Protein AF-A0A967R4E2-F1 (afdb_monomer_lite)

Sequence (60 aa):
GGHYDSWDVGEGVHDDGAACVAAWQALRLIDRLGLRPRRTLRVVLWTNEENGLRGGREYR

Structure (mmCIF, N/CA/C/O backbone):
data_AF-A0A967R4E2-F1
#
_entry.id   AF-A0A967R4E2-F1
#
loop_
_atom_site.group_PDB
_atom_site.id
_atom_site.type_symbol
_atom_site.label_atom_id
_atom_site.label_alt_id
_atom_site.label_comp_id
_atom_site.label_asym_id
_atom_site.label_entity_id
_atom_site.label_seq_id
_atom_site.pdbx_PDB_ins_code
_atom_site.Cartn_x
_atom_site.Cartn_y
_atom_site.Cartn_z
_atom_site.occupancy
_atom_site.B_iso_or_equiv
_atom_site.auth_seq_id
_atom_site.auth_comp_id
_atom_site.auth_asym_id
_atom_site.auth_atom_id
_atom_site.pdbx_PDB_model_num
ATOM 1 N N . GLY A 1 1 ? -0.520 3.934 3.073 1.00 87.00 1 GLY A N 1
ATOM 2 C CA . GLY A 1 1 ? -0.896 3.455 1.734 1.00 87.00 1 GLY A CA 1
ATOM 3 C C . GLY A 1 1 ? 0.356 3.423 0.906 1.00 87.00 1 GLY A C 1
ATOM 4 O O . GLY A 1 1 ? 1.423 3.539 1.491 1.00 87.00 1 GLY A O 1
ATOM 5 N N . GLY A 1 2 ? 0.209 3.288 -0.394 1.00 95.56 2 GLY A N 1
ATOM 6 C CA . GLY A 1 2 ? 1.315 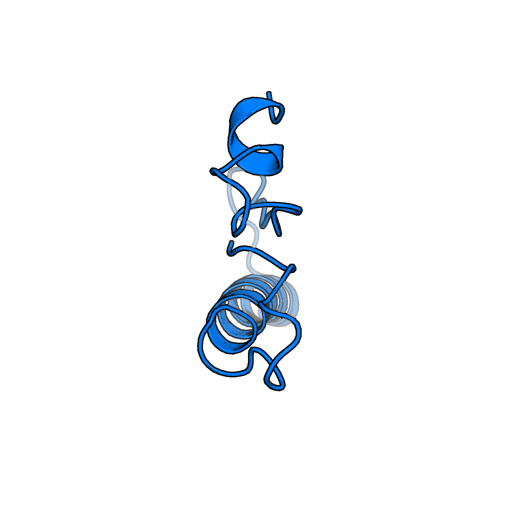3.269 -1.344 1.00 95.56 2 GLY A CA 1
ATOM 7 C C . GLY A 1 2 ? 0.762 3.288 -2.759 1.00 95.56 2 GLY A C 1
ATOM 8 O O . GLY A 1 2 ? -0.465 3.359 -2.911 1.00 95.56 2 GLY A O 1
ATOM 9 N N . HIS A 1 3 ? 1.615 3.214 -3.769 1.00 97.62 3 HIS A N 1
ATOM 10 C CA . HIS A 1 3 ? 1.165 2.866 -5.112 1.00 97.62 3 HIS A CA 1
ATOM 11 C C . HIS A 1 3 ? 1.445 1.400 -5.418 1.00 97.62 3 HIS A C 1
ATOM 13 O O . HIS A 1 3 ? 2.444 0.818 -5.020 1.00 97.62 3 HIS A O 1
ATOM 19 N N . TYR A 1 4 ? 0.467 0.766 -6.041 1.00 96.06 4 TYR A N 1
ATOM 20 C CA . TYR A 1 4 ? 0.457 -0.659 -6.311 1.00 96.06 4 TYR A CA 1
ATOM 21 C C . TYR A 1 4 ? 1.029 -0.993 -7.686 1.00 96.06 4 TYR A C 1
ATOM 23 O O . TYR A 1 4 ? 1.397 -2.138 -7.929 1.00 96.06 4 TYR A O 1
ATOM 31 N N . ASP A 1 5 ? 1.047 -0.024 -8.601 1.00 96.56 5 ASP A N 1
ATOM 32 C CA . ASP A 1 5 ? 1.749 -0.167 -9.869 1.00 96.56 5 ASP A CA 1
ATOM 33 C C . ASP A 1 5 ? 3.259 -0.028 -9.690 1.00 96.56 5 ASP A C 1
ATOM 35 O O . ASP A 1 5 ? 3.725 0.528 -8.702 1.00 96.56 5 ASP A O 1
ATOM 39 N N . SER A 1 6 ? 4.000 -0.539 -10.664 1.00 96.69 6 SER A N 1
ATOM 40 C CA . SER A 1 6 ? 5.449 -0.425 -10.757 1.00 96.69 6 SER A CA 1
ATOM 41 C C . SER A 1 6 ? 5.844 -0.168 -12.206 1.00 96.69 6 SER A C 1
ATOM 43 O O . SER A 1 6 ? 5.053 -0.394 -13.131 1.00 96.69 6 SER A O 1
ATOM 45 N N . TRP A 1 7 ? 7.104 0.196 -12.417 1.00 96.56 7 TRP A N 1
ATOM 46 C CA . TRP A 1 7 ? 7.746 0.045 -13.721 1.00 96.56 7 TRP A CA 1
ATOM 47 C C . TRP A 1 7 ? 7.759 -1.417 -14.192 1.00 96.56 7 TRP A C 1
ATOM 49 O O . TRP A 1 7 ? 7.721 -2.356 -13.395 1.00 96.56 7 TRP A O 1
ATOM 59 N N . ASP A 1 8 ? 7.853 -1.605 -15.507 1.00 94.62 8 ASP A N 1
ATOM 60 C CA . ASP A 1 8 ? 7.853 -2.898 -16.200 1.00 94.62 8 ASP A CA 1
ATOM 61 C C . ASP A 1 8 ? 9.238 -3.569 -16.275 1.00 94.62 8 ASP A C 1
ATOM 63 O O . ASP A 1 8 ? 9.352 -4.725 -16.681 1.00 94.62 8 ASP A O 1
ATOM 67 N N . VAL A 1 9 ? 10.296 -2.863 -15.867 1.00 95.75 9 VAL A N 1
ATOM 68 C CA . VAL A 1 9 ? 11.700 -3.311 -15.965 1.00 95.75 9 VAL A CA 1
ATOM 69 C C . VAL A 1 9 ? 12.220 -4.054 -14.727 1.00 95.75 9 VAL A C 1
ATOM 71 O O . VAL A 1 9 ? 13.394 -4.419 -14.679 1.00 95.75 9 VAL A O 1
ATOM 74 N N . GLY A 1 10 ? 11.375 -4.277 -13.721 1.00 93.81 10 GLY A N 1
ATOM 75 C CA . GLY A 1 10 ? 11.737 -4.967 -12.485 1.00 93.81 10 GLY A CA 1
ATOM 76 C C . GLY A 1 10 ? 10.511 -5.390 -11.683 1.00 93.81 10 GLY A C 1
ATOM 77 O O . GLY A 1 10 ? 9.381 -5.302 -12.154 1.00 93.81 10 GLY A O 1
ATOM 78 N N . GLU A 1 11 ? 10.728 -5.859 -10.457 1.00 95.62 11 GLU A N 1
ATOM 79 C CA . GLU A 1 11 ? 9.661 -6.427 -9.626 1.00 95.62 11 GLU A CA 1
ATOM 80 C C . GLU A 1 11 ? 8.954 -5.405 -8.716 1.00 95.62 11 GLU A C 1
ATOM 82 O O . GLU A 1 11 ? 8.050 -5.783 -7.972 1.00 95.62 11 GLU A O 1
ATOM 87 N N . GLY A 1 12 ? 9.377 -4.134 -8.712 1.00 96.31 12 GLY A N 1
ATOM 88 C CA . GLY A 1 12 ? 8.729 -3.076 -7.919 1.00 96.31 12 GLY A CA 1
ATOM 89 C C . GLY A 1 12 ? 8.761 -3.308 -6.401 1.00 96.31 12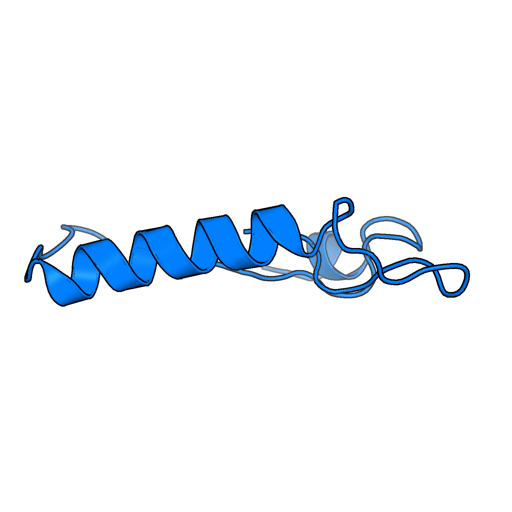 GLY A C 1
ATOM 90 O O . GLY A 1 12 ? 7.897 -2.838 -5.664 1.00 96.31 12 GLY A O 1
ATOM 91 N N . VAL A 1 13 ? 9.732 -4.086 -5.900 1.00 96.75 13 VAL A N 1
ATOM 92 C CA . VAL A 1 13 ? 9.736 -4.516 -4.488 1.00 96.75 13 VAL A CA 1
ATOM 93 C C . VAL A 1 13 ? 9.895 -3.331 -3.547 1.00 96.75 13 VAL A C 1
ATOM 95 O O . VAL A 1 13 ? 9.163 -3.227 -2.570 1.00 96.75 13 VAL A O 1
ATOM 98 N N . HIS A 1 14 ? 10.859 -2.453 -3.813 1.00 96.25 14 HIS A N 1
ATOM 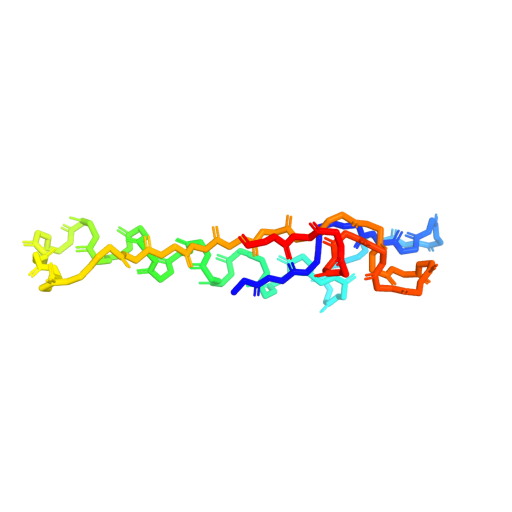99 C CA . HIS A 1 14 ? 11.096 -1.271 -2.984 1.00 96.25 14 HIS A CA 1
ATOM 100 C C . HIS A 1 14 ? 10.219 -0.080 -3.378 1.00 96.25 14 HIS A C 1
ATOM 102 O O . HIS A 1 14 ? 9.974 0.767 -2.527 1.00 96.25 14 HIS A O 1
ATOM 108 N N . ASP A 1 15 ? 9.756 -0.057 -4.626 1.00 95.69 15 ASP A N 1
ATOM 109 C CA . ASP A 1 15 ? 9.010 1.032 -5.250 1.00 95.69 15 ASP A CA 1
ATOM 110 C C . ASP A 1 15 ? 7.800 0.435 -5.993 1.00 95.69 15 ASP A C 1
ATOM 112 O O . ASP A 1 15 ? 7.941 -0.082 -7.101 1.00 95.69 15 ASP A O 1
ATOM 116 N N . ASP A 1 16 ? 6.628 0.307 -5.361 1.00 95.88 16 ASP A N 1
ATOM 117 C CA . ASP A 1 16 ? 6.304 0.633 -3.953 1.00 95.88 16 ASP A CA 1
ATOM 118 C C . ASP A 1 16 ? 5.662 -0.557 -3.201 1.00 95.88 16 ASP A C 1
ATOM 120 O O . ASP A 1 16 ? 4.874 -0.435 -2.250 1.00 95.88 16 ASP A O 1
ATOM 124 N N . GLY A 1 17 ? 6.036 -1.779 -3.601 1.00 96.88 17 GLY A N 1
ATOM 125 C CA . GLY A 1 17 ? 5.517 -3.021 -3.024 1.00 96.88 17 GLY A CA 1
ATOM 126 C C . GLY A 1 17 ? 5.748 -3.139 -1.510 1.00 96.88 17 GLY A C 1
ATOM 127 O O . GLY A 1 17 ? 4.846 -3.528 -0.759 1.00 96.88 17 GLY A O 1
ATOM 128 N N . ALA A 1 18 ? 6.933 -2.760 -1.029 1.00 97.69 18 ALA A N 1
ATOM 129 C CA . ALA A 1 18 ? 7.303 -2.832 0.380 1.00 97.69 18 ALA A CA 1
ATOM 130 C C . ALA A 1 18 ? 6.431 -1.919 1.253 1.00 97.69 18 ALA A C 1
ATOM 132 O O . ALA A 1 18 ? 5.959 -2.363 2.307 1.00 97.69 18 ALA A O 1
ATOM 133 N N . ALA A 1 19 ? 6.165 -0.676 0.833 1.00 97.06 19 ALA A N 1
ATOM 134 C CA . ALA A 1 19 ? 5.333 0.230 1.622 1.00 97.06 19 ALA A CA 1
ATOM 135 C C . ALA A 1 19 ? 3.854 -0.169 1.571 1.00 97.06 19 ALA A C 1
ATOM 137 O O . ALA A 1 19 ? 3.167 -0.096 2.597 1.00 97.06 19 ALA A O 1
ATOM 138 N N . CYS A 1 20 ? 3.374 -0.680 0.431 1.00 97.81 20 CYS A N 1
ATOM 139 C CA . CYS A 1 20 ? 2.041 -1.272 0.318 1.00 97.81 20 CYS A CA 1
ATOM 140 C C . CYS A 1 20 ? 1.830 -2.385 1.357 1.00 97.81 20 CYS A C 1
ATOM 142 O O . CYS A 1 20 ? 0.850 -2.367 2.114 1.00 97.81 20 CYS A O 1
ATOM 144 N N . VAL A 1 21 ? 2.780 -3.322 1.451 1.00 97.75 21 VAL A N 1
ATOM 145 C CA . VAL A 1 21 ? 2.728 -4.420 2.427 1.00 97.75 21 VAL A CA 1
ATOM 146 C C . VAL A 1 21 ? 2.862 -3.898 3.857 1.00 97.75 21 VAL A C 1
ATOM 148 O O . VAL A 1 21 ? 2.100 -4.323 4.728 1.00 97.75 21 VAL A O 1
ATOM 151 N N . ALA A 1 22 ? 3.768 -2.955 4.120 1.00 98.19 22 ALA A N 1
ATOM 152 C CA . ALA A 1 22 ? 3.935 -2.369 5.449 1.00 98.19 22 ALA A CA 1
ATOM 153 C C . ALA A 1 22 ? 2.647 -1.683 5.941 1.00 98.19 22 ALA A C 1
ATOM 155 O O . ALA A 1 22 ? 2.202 -1.917 7.069 1.00 98.19 22 ALA A O 1
ATOM 156 N N . ALA A 1 23 ? 1.995 -0.896 5.080 1.00 97.88 23 ALA A N 1
ATOM 157 C CA . ALA A 1 23 ? 0.732 -0.233 5.391 1.00 97.88 23 ALA A CA 1
ATOM 158 C C . ALA A 1 23 ? -0.394 -1.243 5.666 1.00 97.88 23 ALA A C 1
ATOM 160 O O . ALA A 1 23 ? -1.155 -1.076 6.622 1.00 97.88 23 ALA A O 1
ATOM 161 N N . TRP A 1 24 ? -0.482 -2.312 4.869 1.00 97.75 24 TRP A N 1
ATOM 162 C CA . TRP A 1 24 ? -1.436 -3.399 5.094 1.00 97.75 24 TRP A CA 1
ATOM 163 C C . TRP A 1 24 ? -1.201 -4.112 6.434 1.00 97.75 24 TRP A C 1
ATOM 165 O O . TRP A 1 24 ? -2.144 -4.334 7.200 1.00 97.75 24 TRP A O 1
ATOM 175 N N . GLN A 1 25 ? 0.056 -4.433 6.759 1.00 98.19 25 GLN A N 1
ATOM 176 C CA . GLN A 1 25 ? 0.402 -5.113 8.009 1.00 98.19 25 GLN A CA 1
ATOM 177 C C . GLN A 1 25 ? 0.066 -4.274 9.242 1.00 98.19 25 GLN A C 1
ATOM 179 O O . GLN A 1 25 ? -0.391 -4.832 10.239 1.00 98.19 25 GLN A O 1
ATOM 184 N N . ALA A 1 26 ? 0.207 -2.949 9.176 1.00 98.06 26 ALA A N 1
ATOM 185 C CA . ALA A 1 26 ? -0.198 -2.070 10.270 1.00 98.06 26 ALA A CA 1
ATOM 186 C C . ALA A 1 26 ? -1.691 -2.232 10.617 1.00 98.06 26 ALA A C 1
ATOM 188 O O . ALA A 1 26 ? -2.036 -2.422 11.783 1.00 98.06 26 ALA A O 1
ATOM 189 N N . LEU A 1 27 ? -2.580 -2.239 9.616 1.00 97.56 27 LEU A N 1
ATOM 190 C CA . LEU A 1 27 ? -4.018 -2.453 9.837 1.00 97.56 27 LEU A CA 1
ATOM 191 C C . LEU A 1 27 ? -4.313 -3.864 10.345 1.00 97.56 27 LEU A C 1
ATOM 193 O O . LEU A 1 27 ? -5.092 -4.030 11.282 1.00 97.56 27 LEU A O 1
ATOM 197 N N . ARG A 1 28 ? -3.650 -4.874 9.773 1.00 98.00 28 ARG A N 1
ATOM 198 C CA . ARG A 1 28 ? -3.779 -6.266 10.217 1.00 98.00 28 ARG A CA 1
ATOM 199 C C . ARG A 1 28 ? -3.387 -6.435 11.688 1.00 98.00 28 ARG A C 1
ATOM 201 O O . ARG A 1 28 ? -4.023 -7.206 12.400 1.00 98.00 28 ARG A O 1
ATOM 208 N N . LEU A 1 29 ? -2.343 -5.747 12.152 1.00 98.44 29 LEU A N 1
ATOM 209 C CA . LEU A 1 29 ? -1.922 -5.781 13.556 1.00 98.44 29 LEU A CA 1
ATOM 210 C C . LEU A 1 29 ? -2.950 -5.120 14.476 1.00 98.44 29 LEU A C 1
ATOM 212 O O . LEU A 1 29 ? -3.257 -5.673 15.527 1.00 98.44 29 LEU A O 1
ATOM 216 N N . ILE A 1 30 ? -3.515 -3.981 14.072 1.00 98.19 30 ILE A N 1
ATOM 217 C CA . ILE A 1 30 ? -4.567 -3.288 14.832 1.00 98.19 30 ILE A CA 1
ATOM 218 C C . ILE A 1 30 ? -5.783 -4.204 15.028 1.00 98.19 30 ILE A C 1
ATOM 220 O O . ILE A 1 30 ? -6.263 -4.338 16.154 1.00 98.19 30 ILE A O 1
ATOM 224 N N . ASP A 1 31 ? -6.220 -4.881 13.963 1.00 97.12 31 ASP A N 1
ATOM 225 C CA . ASP A 1 31 ? -7.315 -5.858 14.006 1.00 97.12 31 ASP A CA 1
ATOM 226 C C . ASP A 1 31 ? -6.980 -7.065 14.901 1.00 97.12 31 ASP A C 1
ATOM 228 O O . ASP A 1 31 ? -7.720 -7.392 15.829 1.00 97.12 31 ASP A O 1
ATOM 232 N N . ARG A 1 32 ? -5.799 -7.670 14.707 1.00 98.38 32 ARG A N 1
ATOM 233 C CA . ARG A 1 32 ? -5.305 -8.815 15.497 1.00 98.38 32 ARG A CA 1
ATOM 234 C C . ARG A 1 32 ? -5.214 -8.534 16.995 1.00 98.38 32 ARG A C 1
ATOM 236 O O . ARG A 1 32 ? -5.411 -9.449 17.790 1.00 98.38 32 ARG A O 1
ATOM 243 N N . LEU A 1 33 ? -4.879 -7.304 17.376 1.00 98.44 33 LEU A N 1
ATOM 244 C CA . LEU A 1 33 ? -4.778 -6.879 18.772 1.00 98.44 33 LEU A CA 1
ATOM 245 C C . LEU A 1 33 ? -6.142 -6.507 19.380 1.00 98.44 33 LEU A C 1
ATOM 247 O O . LEU A 1 33 ? -6.202 -6.127 20.547 1.00 98.44 33 LEU A O 1
ATOM 251 N N . GLY A 1 34 ? -7.233 -6.589 18.610 1.00 97.56 34 GLY A N 1
ATOM 252 C CA . GLY A 1 34 ? -8.573 -6.214 19.062 1.00 97.56 34 GLY A CA 1
ATOM 253 C C . GLY A 1 34 ? -8.712 -4.722 19.373 1.00 97.56 34 GLY A C 1
ATOM 254 O O . GLY A 1 34 ? -9.642 -4.317 20.078 1.00 97.56 34 GLY A O 1
ATOM 255 N N . LEU A 1 35 ? -7.792 -3.892 18.874 1.00 98.25 35 LEU A N 1
ATOM 256 C CA . LEU A 1 35 ? -7.843 -2.452 19.069 1.00 98.25 35 LEU A CA 1
ATOM 257 C C . LEU A 1 35 ? -9.018 -1.898 18.266 1.00 98.25 35 LEU A C 1
ATOM 259 O O . LEU A 1 35 ? -9.200 -2.236 17.100 1.00 98.25 35 LEU A O 1
ATOM 263 N N . ARG A 1 36 ? -9.819 -1.030 18.890 1.00 96.81 36 ARG A N 1
ATOM 264 C CA . ARG A 1 36 ? -10.980 -0.394 18.255 1.00 96.81 36 ARG A CA 1
ATOM 265 C C . ARG A 1 36 ? -10.705 1.090 18.042 1.00 96.81 36 ARG A C 1
ATOM 267 O O . ARG A 1 36 ? -10.891 1.884 18.968 1.00 96.81 36 ARG A O 1
ATOM 274 N N . PRO A 1 37 ? -10.244 1.490 16.846 1.00 96.81 37 PRO A N 1
ATOM 275 C CA . PRO A 1 37 ? -9.990 2.886 16.552 1.00 96.81 37 PRO A CA 1
ATOM 276 C C . PRO A 1 37 ? -11.290 3.689 16.634 1.00 96.81 37 PRO A C 1
ATOM 278 O O . PRO A 1 37 ? -12.350 3.237 16.207 1.00 96.81 37 PRO A O 1
ATOM 281 N N . ARG A 1 38 ? -11.210 4.925 17.133 1.00 97.94 38 ARG A N 1
ATOM 282 C CA . ARG A 1 38 ? -12.371 5.835 17.201 1.00 97.94 38 ARG A CA 1
ATOM 283 C C . ARG A 1 38 ? -12.852 6.313 15.826 1.00 97.94 38 ARG A C 1
ATOM 285 O O . ARG A 1 38 ? -13.893 6.953 15.736 1.00 97.94 38 ARG A O 1
ATOM 292 N N . ARG A 1 39 ? -12.060 6.081 14.778 1.00 97.88 39 ARG A N 1
ATOM 293 C CA . ARG A 1 39 ? -12.320 6.477 13.392 1.00 97.88 39 ARG A CA 1
ATOM 294 C C . ARG A 1 39 ? -11.959 5.331 12.466 1.00 97.88 39 ARG A C 1
ATOM 296 O O . ARG A 1 39 ? -11.066 4.553 12.782 1.00 97.88 39 ARG A O 1
ATOM 303 N N . THR A 1 40 ? -12.603 5.274 11.309 1.00 97.31 40 THR A N 1
ATOM 304 C CA . THR A 1 40 ? -12.249 4.319 10.260 1.00 97.31 40 THR A CA 1
ATOM 305 C C . THR A 1 40 ? -10.792 4.499 9.852 1.00 97.31 40 THR A C 1
ATOM 307 O O . THR A 1 40 ? -10.381 5.593 9.469 1.00 97.31 40 THR A O 1
ATOM 310 N N . LEU A 1 41 ? -10.020 3.417 9.914 1.00 97.19 41 LEU A N 1
ATOM 311 C CA . LEU A 1 41 ? -8.695 3.360 9.312 1.00 97.19 41 LEU A CA 1
ATOM 312 C C . LEU A 1 41 ? -8.846 2.893 7.869 1.00 97.19 41 LEU A C 1
ATOM 314 O O . LEU A 1 41 ? -9.533 1.909 7.603 1.00 97.19 41 LEU A O 1
ATOM 318 N N . ARG A 1 42 ? -8.212 3.603 6.939 1.00 96.94 42 ARG A N 1
ATOM 319 C CA . ARG A 1 42 ? -8.238 3.270 5.517 1.00 96.94 42 ARG A CA 1
ATOM 320 C C . ARG A 1 42 ? -6.817 3.259 4.980 1.00 96.94 42 ARG A C 1
ATOM 322 O O . ARG A 1 42 ? -6.120 4.267 5.047 1.00 96.94 42 ARG A O 1
ATOM 329 N N . VAL A 1 43 ? -6.411 2.120 4.435 1.00 97.31 43 VAL A N 1
ATOM 330 C CA . VAL A 1 43 ? -5.236 2.018 3.570 1.00 97.31 43 VAL A CA 1
ATOM 331 C C . VAL A 1 43 ? -5.740 2.011 2.144 1.00 97.31 43 VAL A C 1
ATOM 333 O O . VAL A 1 43 ? -6.682 1.288 1.832 1.00 97.31 43 VAL A O 1
ATOM 336 N N . VAL A 1 44 ? -5.114 2.822 1.301 1.00 97.31 44 VAL A N 1
ATOM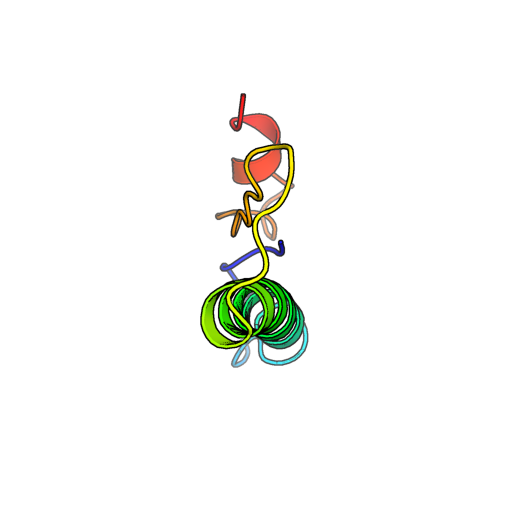 337 C CA . VAL A 1 44 ? -5.367 2.793 -0.132 1.00 97.31 44 VAL A CA 1
ATOM 338 C C . VAL A 1 44 ? -4.063 2.552 -0.864 1.00 97.31 44 VAL A C 1
ATOM 340 O O . VAL A 1 44 ? -3.018 3.064 -0.443 1.00 97.31 44 VAL A O 1
ATOM 343 N N . LEU 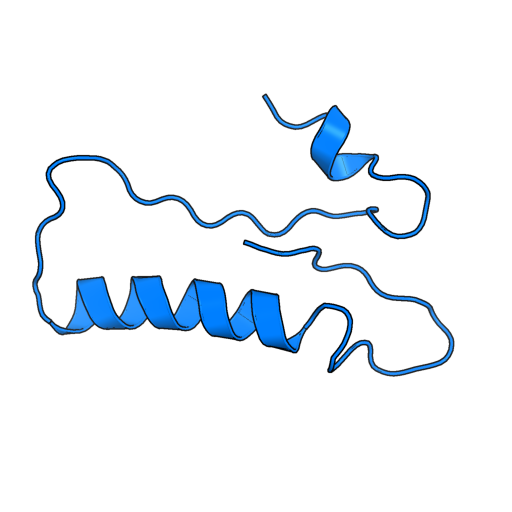A 1 45 ? -4.156 1.717 -1.893 1.00 97.56 45 LEU A N 1
ATOM 344 C CA . LEU A 1 45 ? -3.070 1.356 -2.785 1.00 97.56 45 LEU A CA 1
ATOM 345 C C . LEU A 1 45 ? -3.426 1.939 -4.155 1.00 97.56 45 LEU A C 1
ATOM 347 O O . LEU A 1 45 ? -4.385 1.489 -4.786 1.00 97.56 45 LEU A O 1
ATOM 351 N N . TRP A 1 46 ? -2.745 3.012 -4.545 1.00 97.62 46 TRP A N 1
ATOM 352 C CA . TRP A 1 46 ? -3.045 3.745 -5.770 1.00 97.62 46 TRP A CA 1
ATOM 353 C C . TRP A 1 46 ? -2.569 2.990 -6.990 1.00 97.62 46 TRP A C 1
ATOM 355 O O . TRP A 1 46 ? -1.510 2.391 -6.971 1.00 97.62 46 TRP A O 1
ATOM 365 N N . THR A 1 47 ? -3.335 3.046 -8.066 1.00 96.06 47 THR A N 1
ATOM 366 C CA . THR A 1 47 ? -2.879 2.557 -9.365 1.00 96.06 47 THR A CA 1
ATOM 367 C C . THR A 1 47 ? -2.416 3.722 -10.218 1.00 96.06 47 THR A C 1
ATOM 369 O O . THR A 1 47 ? -3.043 4.784 -10.191 1.00 96.06 47 THR A O 1
ATOM 372 N N . ASN A 1 48 ? -1.451 3.481 -11.092 1.00 96.00 48 ASN A N 1
ATOM 373 C CA . ASN A 1 48 ? -1.014 4.435 -12.101 1.00 96.00 48 ASN A CA 1
ATOM 374 C C . ASN A 1 48 ? -0.378 5.702 -11.493 1.00 96.00 48 ASN A C 1
ATOM 376 O O . ASN A 1 48 ? -0.681 6.832 -11.897 1.00 96.00 48 ASN A O 1
ATOM 380 N N . GLU A 1 49 ? 0.442 5.507 -10.465 1.00 96.88 49 GLU A N 1
ATOM 381 C CA . GLU A 1 49 ? 1.330 6.522 -9.904 1.00 96.88 49 GLU A CA 1
ATOM 382 C C . GLU A 1 49 ? 2.463 6.825 -10.888 1.00 96.88 49 GLU A C 1
ATOM 384 O O . GLU A 1 49 ? 2.643 7.993 -11.250 1.00 96.88 49 GLU A O 1
ATOM 389 N N . GLU A 1 50 ? 3.062 5.779 -11.463 1.00 95.44 50 GLU A N 1
ATOM 390 C CA . GLU A 1 50 ? 4.295 5.859 -12.258 1.00 95.44 50 GLU A CA 1
ATOM 391 C C . GLU A 1 50 ? 4.106 6.680 -13.544 1.00 95.44 50 GLU A C 1
ATOM 393 O O . GLU A 1 50 ? 5.025 7.304 -14.074 1.00 95.44 50 GLU A O 1
ATOM 398 N N . ASN A 1 51 ? 2.862 6.765 -14.040 1.00 95.81 51 ASN A N 1
ATOM 399 C CA . ASN A 1 51 ? 2.504 7.589 -15.202 1.00 95.81 51 ASN A CA 1
ATOM 400 C C . ASN A 1 51 ? 1.886 8.946 -14.819 1.00 95.81 51 ASN A C 1
ATOM 402 O O . ASN A 1 51 ? 1.075 9.512 -15.572 1.00 95.81 51 ASN A O 1
ATOM 406 N N . GLY A 1 52 ? 2.259 9.481 -13.654 1.00 94.31 52 GLY A N 1
ATOM 407 C CA . GLY A 1 52 ? 1.986 10.859 -13.246 1.00 94.31 52 GLY A CA 1
ATOM 408 C C . GLY A 1 52 ? 0.887 11.031 -12.194 1.00 94.31 52 GLY A C 1
ATOM 409 O O . GLY A 1 52 ? 0.114 11.997 -12.272 1.00 94.31 52 GLY A O 1
ATOM 410 N N . LEU A 1 53 ? 0.834 10.151 -11.190 1.00 94.56 53 LEU A N 1
ATOM 411 C CA . LEU A 1 53 ? -0.061 10.225 -10.025 1.00 94.56 53 LEU A CA 1
ATOM 412 C C . LEU A 1 53 ? -1.551 10.100 -10.370 1.00 94.56 53 LEU A C 1
ATOM 414 O O . LEU A 1 53 ? -2.402 10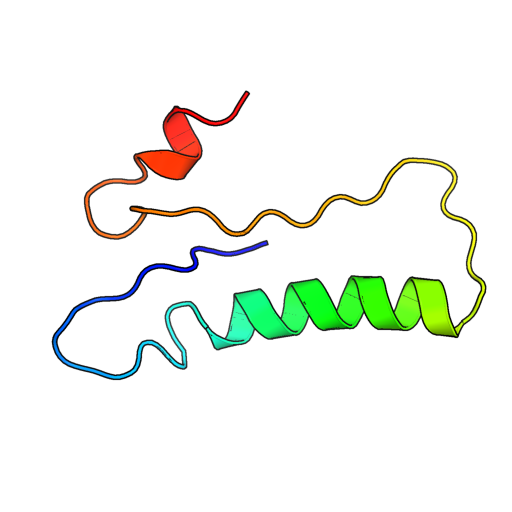.677 -9.692 1.00 94.56 53 LEU A O 1
ATOM 418 N N . ARG A 1 54 ? -1.906 9.407 -11.454 1.00 95.25 54 ARG A N 1
ATOM 419 C CA . ARG A 1 54 ? -3.269 9.460 -12.008 1.00 95.25 54 ARG A CA 1
ATOM 420 C C . ARG A 1 54 ? -4.307 8.876 -11.057 1.00 95.25 54 ARG A C 1
ATOM 422 O O . ARG A 1 54 ? -5.330 9.515 -10.832 1.00 95.25 54 ARG A O 1
ATOM 429 N N . GLY A 1 55 ? -4.032 7.717 -10.455 1.00 95.25 55 GLY A N 1
ATOM 430 C CA . GLY A 1 55 ? -4.943 7.133 -9.464 1.00 95.25 55 GLY A CA 1
ATOM 431 C C . GLY A 1 55 ? -5.080 7.988 -8.210 1.00 95.25 55 GLY A C 1
ATOM 432 O O . GLY A 1 55 ? -6.183 8.138 -7.696 1.00 95.25 55 GLY A O 1
ATOM 433 N N . GLY A 1 56 ? -3.986 8.611 -7.762 1.00 95.00 56 GLY A N 1
ATOM 434 C CA . GLY A 1 56 ? -4.018 9.544 -6.636 1.00 95.00 56 GLY A CA 1
ATOM 435 C C . GLY A 1 56 ? -4.853 10.797 -6.920 1.00 95.00 56 GLY A C 1
ATOM 436 O O . GLY A 1 56 ? -5.563 11.262 -6.035 1.00 95.00 56 GLY A O 1
ATOM 437 N N . ARG A 1 57 ? -4.810 11.327 -8.151 1.00 95.44 57 ARG A N 1
ATOM 438 C CA . ARG A 1 57 ? -5.610 12.497 -8.559 1.00 95.44 57 ARG A CA 1
ATOM 439 C C . ARG A 1 57 ? -7.097 12.189 -8.734 1.00 95.44 57 ARG A C 1
ATOM 441 O O . ARG A 1 57 ? -7.907 13.082 -8.516 1.00 95.44 57 ARG A O 1
ATOM 448 N N . GLU A 1 58 ? -7.451 10.977 -9.161 1.00 96.69 58 GLU A N 1
ATOM 449 C CA . GLU A 1 58 ? -8.860 10.585 -9.329 1.00 96.69 58 GLU A CA 1
ATOM 450 C C . GLU A 1 58 ? -9.532 10.246 -7.996 1.00 96.69 58 GLU A C 1
ATOM 452 O O . GLU A 1 58 ? -10.751 10.358 -7.860 1.00 96.69 58 GLU A O 1
ATOM 457 N N . TYR A 1 59 ? -8.756 9.824 -7.000 1.00 94.06 59 TYR A N 1
ATOM 458 C CA . TYR A 1 59 ? -9.318 9.453 -5.716 1.00 94.06 59 TYR A CA 1
ATOM 459 C C . TYR A 1 59 ? -9.930 10.648 -4.969 1.00 94.06 59 TYR A C 1
ATOM 461 O O . TYR A 1 59 ? -9.318 11.710 -4.856 1.00 94.06 59 TYR A O 1
ATOM 469 N N . ARG A 1 60 ? -11.143 10.446 -4.439 1.00 81.94 60 ARG A N 1
ATOM 470 C CA . ARG A 1 60 ? -11.982 11.460 -3.779 1.00 81.94 60 ARG A CA 1
ATOM 471 C C . ARG A 1 60 ? -12.147 11.191 -2.288 1.00 81.94 60 ARG A C 1
ATOM 473 O O . ARG A 1 60 ? -12.331 10.009 -1.910 1.00 81.94 60 ARG A O 1
#

Secondary structure (DSSP, 8-state):
-EE----TTS--IIIIIHHHHHHHHHHHHHHHTT---SS-----EES--TTTSHHHHH--

Foldseek 3Di:
DFAPDDDPPDDCVVVPVVVLVVLVVVVVVCVVVVPDDPDDDDDDHFYPVVVPCVRVVPDD

pLDDT: mean 96.32, std 2.54, range [81.94, 98.44]

Radius of gyration: 13.52 Å; chains: 1; bounding box: 24×21×35 Å